Protein AF-A0A6J1MXS9-F1 (afdb_monomer_lite)

Organism: Bicyclus anynana (NCBI:txid110368)

Structure (mmCIF, N/CA/C/O backbone):
data_AF-A0A6J1MXS9-F1
#
_entry.id   AF-A0A6J1MXS9-F1
#
loop_
_atom_site.group_PDB
_atom_site.id
_atom_site.type_symbol
_atom_site.label_atom_id
_atom_site.label_alt_id
_atom_site.label_comp_id
_atom_site.label_asym_id
_atom_site.label_entity_id
_atom_site.label_seq_id
_atom_site.pdbx_PDB_ins_code
_atom_site.Cartn_x
_atom_site.Cartn_y
_atom_site.Cartn_z
_atom_site.occupancy
_atom_site.B_iso_or_equiv
_atom_site.auth_seq_id
_atom_site.auth_comp_id
_atom_site.auth_asym_id
_atom_site.auth_atom_id
_atom_site.pdbx_PDB_model_num
ATOM 1 N N . MET A 1 1 ? 25.705 -32.441 -19.846 1.00 34.66 1 MET A N 1
ATOM 2 C CA . MET A 1 1 ? 25.523 -32.185 -18.402 1.00 34.66 1 MET A CA 1
ATOM 3 C C . MET A 1 1 ? 24.651 -30.944 -18.283 1.00 34.66 1 MET A C 1
ATOM 5 O O . MET A 1 1 ? 25.155 -29.834 -18.374 1.00 34.66 1 MET A O 1
ATOM 9 N N . GLN A 1 2 ? 23.336 -31.149 -18.257 1.00 34.31 2 GLN A N 1
ATOM 10 C CA . GLN A 1 2 ? 22.324 -30.100 -18.151 1.00 34.31 2 GLN A CA 1
ATOM 11 C C . GLN A 1 2 ? 22.362 -29.576 -16.707 1.00 34.31 2 GLN A C 1
ATOM 13 O O . GLN A 1 2 ? 21.993 -30.314 -15.796 1.00 34.31 2 GLN A O 1
ATOM 18 N N . LEU A 1 3 ? 22.863 -28.362 -16.469 1.00 39.88 3 LEU A N 1
ATOM 19 C CA . LEU A 1 3 ? 22.683 -27.712 -15.171 1.00 39.88 3 LEU A CA 1
ATOM 20 C C . LEU A 1 3 ? 21.376 -26.929 -15.227 1.00 39.88 3 LEU A C 1
ATOM 22 O O . LEU A 1 3 ? 21.264 -25.901 -15.889 1.00 39.88 3 LEU A O 1
ATOM 26 N N . LEU A 1 4 ? 20.388 -27.516 -14.562 1.00 44.47 4 LEU A N 1
ATOM 27 C CA . LEU A 1 4 ? 19.099 -26.948 -14.214 1.00 44.47 4 LEU A CA 1
ATOM 28 C C . LEU A 1 4 ? 19.321 -25.604 -13.504 1.00 44.47 4 LEU A C 1
ATOM 30 O O . LEU A 1 4 ? 19.797 -25.570 -12.372 1.00 44.47 4 LEU A O 1
ATOM 34 N N . LEU A 1 5 ? 18.978 -24.505 -14.174 1.00 42.69 5 LEU A N 1
ATOM 35 C CA . LEU A 1 5 ? 18.754 -23.196 -13.554 1.00 42.69 5 LEU A CA 1
ATOM 36 C C . LEU A 1 5 ? 17.282 -22.807 -13.736 1.00 42.69 5 LEU A C 1
ATOM 38 O O . LEU A 1 5 ? 16.947 -21.699 -14.140 1.00 42.69 5 LEU A O 1
ATOM 42 N N . ASP A 1 6 ? 16.397 -23.753 -13.429 1.00 41.81 6 ASP A N 1
ATOM 43 C CA . ASP A 1 6 ? 14.990 -23.492 -13.153 1.00 41.81 6 ASP A CA 1
ATOM 44 C C . ASP A 1 6 ? 14.862 -23.014 -11.702 1.00 41.81 6 ASP A C 1
ATOM 46 O O . ASP A 1 6 ? 14.629 -23.799 -10.786 1.00 41.81 6 ASP A O 1
ATOM 50 N N . TYR A 1 7 ? 15.054 -21.712 -11.482 1.00 40.66 7 TYR A N 1
ATOM 51 C CA . TYR A 1 7 ? 14.552 -21.035 -10.283 1.00 40.66 7 TYR A CA 1
ATOM 52 C C . TYR A 1 7 ? 14.240 -19.564 -10.610 1.00 40.66 7 TYR A C 1
ATOM 54 O O . TYR A 1 7 ? 15.088 -18.687 -10.431 1.0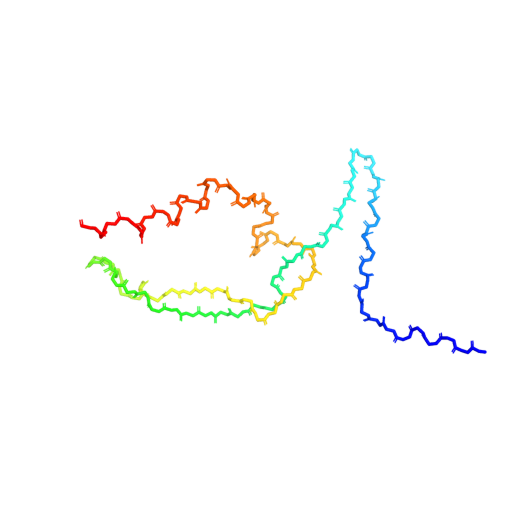0 40.66 7 TYR A O 1
ATOM 62 N N . PRO A 1 8 ? 13.034 -19.240 -11.113 1.00 45.72 8 PRO A N 1
ATOM 63 C CA . PRO A 1 8 ? 12.645 -17.867 -11.385 1.00 45.72 8 PRO A CA 1
ATOM 64 C C . PRO A 1 8 ? 12.101 -17.248 -10.094 1.00 45.72 8 PRO A C 1
ATOM 66 O O . PRO A 1 8 ? 10.919 -16.944 -9.984 1.00 45.72 8 PRO A O 1
ATOM 69 N N . HIS A 1 9 ? 12.954 -17.067 -9.085 1.00 43.97 9 HIS A N 1
ATOM 70 C CA . HIS A 1 9 ? 12.629 -16.181 -7.968 1.00 43.97 9 HIS A CA 1
ATOM 71 C C . HIS A 1 9 ? 13.325 -14.839 -8.202 1.00 43.97 9 HIS A C 1
ATOM 73 O O . HIS A 1 9 ? 14.374 -14.545 -7.642 1.00 43.97 9 HIS A O 1
ATOM 79 N N . SER A 1 10 ? 12.745 -14.079 -9.136 1.00 43.50 10 SER A N 1
ATOM 80 C CA . SER A 1 10 ? 12.740 -12.613 -9.220 1.00 43.50 10 SER A CA 1
ATOM 81 C C . SER A 1 10 ? 13.965 -11.877 -8.670 1.00 43.50 10 SER A C 1
ATOM 83 O O . SE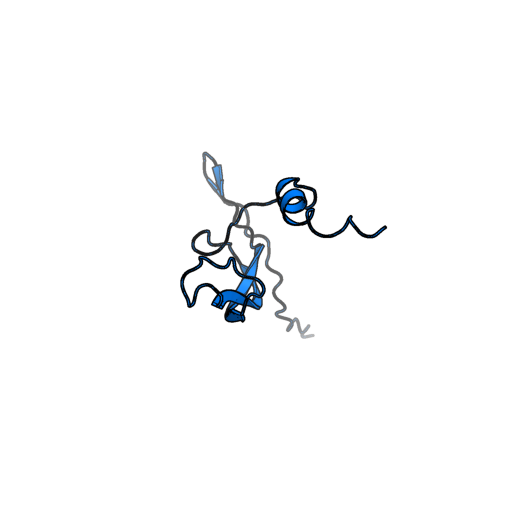R A 1 10 ? 13.833 -10.995 -7.820 1.00 43.50 10 SER A O 1
ATOM 85 N N . VAL A 1 11 ? 15.159 -12.161 -9.192 1.00 46.94 11 VAL A N 1
ATOM 86 C CA . VAL A 1 11 ? 16.291 -11.248 -9.012 1.00 46.94 11 VAL A CA 1
ATOM 87 C C . VAL A 1 11 ? 16.028 -10.043 -9.917 1.00 46.94 11 VAL A C 1
ATOM 89 O O . VAL A 1 11 ? 16.390 -10.030 -11.092 1.00 46.94 11 VAL A O 1
ATOM 92 N N . MET A 1 12 ? 15.313 -9.043 -9.396 1.00 47.28 12 MET A N 1
ATOM 93 C CA . MET A 1 12 ? 15.172 -7.749 -10.056 1.00 47.28 12 MET A CA 1
ATOM 94 C C . MET A 1 12 ? 16.551 -7.086 -10.062 1.00 47.28 12 MET A C 1
ATOM 96 O O . MET A 1 12 ? 16.960 -6.458 -9.087 1.00 47.28 12 MET A O 1
ATOM 100 N N . LEU A 1 13 ? 17.284 -7.256 -11.165 1.00 50.28 13 LEU A N 1
ATOM 101 C CA . LEU A 1 13 ? 18.440 -6.426 -11.490 1.00 50.28 13 LEU A CA 1
ATOM 102 C C . LEU A 1 13 ? 18.015 -4.957 -11.322 1.00 50.28 13 LEU A C 1
ATOM 104 O O . LEU A 1 13 ? 16.986 -4.575 -11.891 1.00 50.28 13 LEU A O 1
ATOM 108 N N . PRO A 1 14 ? 18.745 -4.123 -10.556 1.00 55.88 14 PRO A N 1
ATOM 109 C CA . PRO A 1 14 ? 18.430 -2.705 -10.487 1.00 55.88 14 PRO A CA 1
ATOM 110 C C . PRO A 1 14 ? 18.439 -2.166 -11.916 1.00 55.88 14 PRO A C 1
ATOM 112 O O . PRO A 1 14 ? 19.425 -2.331 -12.639 1.00 55.88 14 PRO A O 1
ATOM 115 N N . ARG A 1 15 ? 17.313 -1.588 -12.353 1.00 58.28 15 ARG A N 1
ATOM 116 C CA . ARG A 1 15 ? 17.176 -1.060 -13.711 1.00 58.28 15 ARG A CA 1
ATOM 117 C C . ARG A 1 15 ? 18.302 -0.052 -13.921 1.00 58.28 15 ARG A C 1
ATOM 119 O O . ARG A 1 15 ? 18.374 0.946 -13.202 1.00 58.28 15 ARG A O 1
ATOM 126 N N . ILE A 1 16 ? 19.222 -0.374 -14.835 1.00 59.94 16 ILE A N 1
ATOM 127 C CA . ILE A 1 16 ? 20.435 0.406 -15.098 1.00 59.94 16 ILE A CA 1
ATOM 128 C C . ILE A 1 16 ? 20.010 1.857 -15.294 1.00 59.94 16 ILE A C 1
ATOM 130 O O . ILE A 1 16 ? 19.133 2.152 -16.104 1.00 59.94 16 ILE A O 1
ATOM 134 N N . SER A 1 17 ? 20.583 2.762 -14.506 1.00 61.25 17 SER A N 1
ATOM 135 C CA . SER A 1 17 ? 20.236 4.172 -14.594 1.00 61.25 17 SER A CA 1
ATOM 136 C C . SER A 1 17 ? 20.612 4.703 -15.971 1.00 61.25 17 SER A C 1
ATOM 138 O O . SER A 1 17 ? 21.796 4.724 -16.318 1.00 61.25 17 SER A O 1
ATOM 140 N N . HIS A 1 18 ? 19.615 5.126 -16.741 1.00 62.31 18 HIS A N 1
ATOM 141 C CA . HIS A 1 18 ? 19.849 5.743 -18.035 1.00 62.31 18 HIS A CA 1
ATOM 142 C C . HIS A 1 18 ? 20.331 7.172 -17.793 1.00 62.31 18 HIS A C 1
ATOM 144 O O . HIS A 1 18 ? 19.623 8.003 -17.221 1.00 62.31 18 HIS A O 1
ATOM 150 N N . TRP A 1 19 ? 21.563 7.442 -18.206 1.00 64.56 19 TRP A N 1
ATOM 151 C CA . TRP A 1 19 ? 22.103 8.791 -18.239 1.00 64.56 19 TRP A CA 1
ATOM 152 C C . TRP A 1 19 ? 21.559 9.500 -19.478 1.00 64.56 19 TRP A C 1
ATOM 154 O O . TRP A 1 19 ? 21.859 9.098 -20.599 1.00 64.56 19 TRP A O 1
ATOM 164 N N . GLN A 1 20 ? 20.740 10.529 -19.270 1.00 75.12 20 GLN A N 1
ATOM 165 C CA . GLN A 1 20 ? 20.247 11.414 -20.322 1.00 75.12 20 GLN A CA 1
ATOM 166 C C . GLN A 1 20 ? 20.554 12.842 -19.894 1.00 75.12 20 GLN A C 1
ATOM 168 O O . GLN A 1 20 ? 20.075 13.293 -18.864 1.00 75.12 20 GLN A O 1
ATOM 173 N N . PHE A 1 21 ? 21.391 13.565 -20.632 1.00 77.88 21 PHE A N 1
ATOM 174 C CA . PHE A 1 21 ? 21.683 14.954 -20.277 1.00 77.88 21 PHE A CA 1
ATOM 175 C C . PHE A 1 21 ? 20.363 15.754 -20.209 1.00 77.88 21 PHE A C 1
ATOM 177 O O . PHE A 1 21 ? 19.611 15.692 -21.185 1.00 77.88 21 PHE A O 1
ATOM 184 N N . PRO A 1 22 ? 20.033 16.478 -19.114 1.00 78.50 22 PRO A N 1
ATOM 185 C CA . PRO A 1 22 ? 20.857 16.879 -17.962 1.00 78.50 22 PRO A CA 1
ATOM 186 C C . PRO A 1 22 ? 20.621 16.106 -16.636 1.00 78.50 22 PRO A C 1
ATOM 188 O O . PRO A 1 22 ? 21.074 16.568 -15.590 1.00 78.50 22 PRO A O 1
ATOM 191 N N . TYR A 1 23 ? 19.928 14.959 -16.626 1.00 75.19 23 TYR A N 1
ATOM 192 C CA . TYR A 1 23 ? 19.616 14.206 -15.398 1.00 75.19 23 TYR A CA 1
ATOM 193 C C . TYR A 1 23 ? 19.749 12.678 -15.519 1.00 75.19 23 TYR A C 1
ATOM 195 O O . TYR A 1 23 ? 19.547 12.043 -16.551 1.00 75.19 23 TYR A O 1
ATOM 203 N N . LYS A 1 24 ? 20.069 12.043 -14.393 1.00 76.06 24 LYS A N 1
ATOM 204 C CA . LYS A 1 24 ? 20.074 10.584 -14.269 1.00 76.06 24 LYS A CA 1
ATOM 205 C C . LYS A 1 24 ? 18.648 10.108 -14.009 1.00 76.06 24 LYS A C 1
ATOM 207 O O . LYS A 1 24 ? 18.100 10.401 -12.951 1.00 76.06 24 LYS A O 1
ATOM 212 N N . VAL A 1 25 ? 18.064 9.342 -14.928 1.00 72.81 25 VAL A N 1
ATOM 213 C CA . VAL A 1 25 ? 16.774 8.687 -14.670 1.00 72.81 25 VAL A CA 1
ATOM 214 C C . VAL A 1 25 ? 17.047 7.364 -13.973 1.00 72.81 25 VAL A C 1
ATOM 216 O O . VAL A 1 25 ? 17.558 6.417 -14.580 1.00 72.81 25 VAL A O 1
ATOM 219 N N . SER A 1 26 ? 16.717 7.290 -12.687 1.00 69.88 26 SER A N 1
ATOM 220 C CA . SER A 1 26 ? 16.712 6.041 -11.939 1.00 69.88 26 SER A CA 1
ATOM 221 C C . SER A 1 26 ? 15.283 5.613 -11.620 1.00 69.88 26 SER A C 1
ATOM 223 O O . SER A 1 26 ? 14.432 6.410 -11.242 1.00 69.88 26 SER A O 1
ATOM 225 N N . THR A 1 27 ? 15.011 4.328 -11.831 1.00 76.44 27 THR A N 1
ATOM 226 C CA . THR A 1 27 ? 13.703 3.715 -11.565 1.00 76.44 27 THR A CA 1
ATOM 227 C C . THR A 1 27 ? 13.943 2.600 -10.567 1.00 76.44 27 THR A C 1
ATOM 229 O O . THR A 1 27 ? 14.429 1.530 -10.930 1.00 76.44 27 THR A O 1
ATOM 232 N N . HIS A 1 28 ? 13.699 2.896 -9.293 1.00 81.56 28 HIS A N 1
ATOM 233 C CA . HIS A 1 28 ? 13.925 1.959 -8.201 1.00 81.56 28 HIS A CA 1
ATOM 234 C C . HIS A 1 28 ? 12.582 1.391 -7.742 1.00 81.56 28 HIS A C 1
ATOM 236 O O . HIS A 1 28 ? 11.699 2.170 -7.376 1.00 81.56 28 HIS A O 1
ATOM 242 N N . PRO A 1 29 ? 12.395 0.060 -7.782 1.00 86.62 29 PRO A N 1
ATOM 243 C CA . PRO A 1 29 ? 11.218 -0.547 -7.185 1.00 86.62 29 PRO A CA 1
ATOM 244 C C . PRO A 1 29 ? 11.280 -0.361 -5.667 1.00 86.62 29 PRO A C 1
ATOM 246 O O . PRO A 1 29 ? 12.335 -0.523 -5.053 1.00 86.62 29 PRO A O 1
ATOM 249 N N . VAL A 1 30 ? 10.141 -0.058 -5.064 1.00 87.81 30 VAL A N 1
ATOM 250 C CA . VAL A 1 30 ? 9.972 0.030 -3.612 1.00 87.81 30 VAL A CA 1
ATOM 251 C C . VAL A 1 30 ? 8.859 -0.916 -3.170 1.00 87.81 30 VAL A C 1
ATOM 253 O O . VAL A 1 30 ? 8.071 -1.393 -3.990 1.00 87.81 30 VAL A O 1
ATOM 256 N N . CYS A 1 31 ? 8.823 -1.239 -1.878 1.00 89.25 31 CYS A N 1
ATOM 257 C CA . CYS A 1 31 ? 7.765 -2.068 -1.312 1.00 89.25 31 CYS A CA 1
ATOM 258 C C . CYS A 1 31 ? 6.467 -1.257 -1.242 1.00 89.25 31 CYS A C 1
ATOM 260 O O . CYS A 1 31 ? 6.429 -0.219 -0.586 1.00 89.25 31 CYS A O 1
ATOM 262 N N . VAL A 1 32 ? 5.418 -1.726 -1.914 1.00 91.31 32 VAL A N 1
ATOM 263 C CA . VAL A 1 32 ? 4.082 -1.114 -1.885 1.00 91.31 32 VAL A CA 1
ATOM 264 C C . VAL A 1 32 ? 3.000 -2.188 -1.793 1.00 91.31 32 VAL A C 1
ATOM 266 O O . VAL A 1 32 ? 3.261 -3.382 -1.986 1.00 91.31 32 VAL A O 1
ATOM 269 N N . HIS A 1 33 ? 1.762 -1.769 -1.521 1.00 92.62 33 HIS A N 1
ATOM 270 C CA . HIS A 1 33 ? 0.603 -2.661 -1.545 1.00 92.62 33 HIS A CA 1
ATOM 271 C C . HIS A 1 33 ? 0.414 -3.224 -2.959 1.00 92.62 33 HIS A C 1
ATOM 273 O O . HIS A 1 33 ? 0.182 -2.483 -3.913 1.00 92.62 33 HIS A O 1
ATOM 279 N N . GLY A 1 34 ? 0.536 -4.544 -3.089 1.00 89.69 34 GLY A N 1
ATOM 280 C CA . GLY A 1 34 ? 0.314 -5.256 -4.343 1.00 89.69 34 GLY A CA 1
ATOM 281 C C . GLY A 1 34 ? -1.171 -5.474 -4.626 1.00 89.69 34 GLY A C 1
ATOM 282 O O . GLY A 1 34 ? -1.599 -5.350 -5.767 1.00 89.69 34 GLY A O 1
ATOM 283 N N . GLU A 1 35 ? -1.952 -5.776 -3.591 1.00 91.44 35 GLU A N 1
ATOM 284 C CA . GLU A 1 35 ? -3.414 -5.857 -3.647 1.00 91.44 35 GLU A CA 1
ATOM 285 C C . GLU A 1 35 ? -3.992 -5.117 -2.438 1.00 91.44 35 GLU A C 1
ATOM 287 O O . GLU A 1 35 ? -3.465 -5.224 -1.328 1.00 91.44 35 GLU A O 1
ATOM 292 N N . ARG A 1 36 ? -5.057 -4.347 -2.668 1.00 89.88 36 ARG A N 1
ATOM 293 C CA . ARG A 1 36 ? -5.685 -3.466 -1.680 1.00 89.88 36 ARG A CA 1
ATOM 294 C C . ARG A 1 36 ? -7.085 -3.973 -1.349 1.00 89.88 36 ARG A C 1
ATOM 296 O O . ARG A 1 36 ? -7.835 -4.329 -2.255 1.00 89.88 36 ARG A O 1
ATOM 303 N N . LYS A 1 37 ? -7.441 -3.981 -0.066 1.00 94.50 37 LYS A N 1
ATOM 304 C CA . LYS A 1 37 ? -8.779 -4.325 0.430 1.00 94.50 37 LYS A CA 1
ATOM 305 C C . LYS A 1 37 ? -9.333 -3.167 1.242 1.00 94.50 37 LYS A C 1
ATOM 307 O O . LYS A 1 37 ? -8.643 -2.632 2.101 1.00 94.50 37 LYS A O 1
ATOM 312 N N . HIS A 1 38 ? -10.574 -2.783 0.968 1.00 94.06 38 HIS A N 1
ATOM 313 C CA . HIS A 1 38 ? -11.267 -1.789 1.777 1.00 94.06 38 HIS A CA 1
ATOM 314 C C . HIS A 1 38 ? -11.812 -2.449 3.040 1.00 94.06 38 HIS A C 1
ATOM 316 O O . HIS A 1 38 ? -12.508 -3.462 2.963 1.00 94.06 38 HIS A O 1
ATOM 322 N N . ALA A 1 39 ? -11.504 -1.854 4.182 1.00 93.62 39 ALA A N 1
ATOM 323 C CA . ALA A 1 39 ? -12.005 -2.243 5.486 1.00 93.62 39 ALA A CA 1
ATOM 324 C C . ALA A 1 39 ? -12.710 -1.049 6.138 1.00 93.62 39 ALA A C 1
ATOM 326 O O . ALA A 1 39 ? -12.502 0.109 5.768 1.00 93.62 39 ALA A O 1
ATOM 327 N N . SER A 1 40 ? -13.590 -1.336 7.091 1.00 94.94 40 SER A N 1
ATOM 328 C CA . SER A 1 40 ? -14.317 -0.310 7.832 1.00 94.94 40 SER A CA 1
ATOM 329 C C . SER A 1 40 ? -14.378 -0.667 9.303 1.00 94.94 40 SER A C 1
ATOM 331 O O . SER A 1 40 ? -14.693 -1.808 9.645 1.00 94.94 40 SER A O 1
ATOM 333 N N . VAL A 1 41 ? -14.130 0.310 10.166 1.00 93.88 41 VAL A N 1
ATOM 334 C CA . VAL A 1 41 ? -14.183 0.152 11.619 1.00 93.88 41 VAL A CA 1
ATOM 335 C C . VAL A 1 41 ? -15.114 1.191 12.223 1.00 93.88 41 VAL A C 1
ATOM 337 O O . VAL A 1 41 ? -15.201 2.318 11.742 1.00 93.88 41 VAL A O 1
ATOM 340 N N . LYS A 1 42 ? -15.820 0.805 13.289 1.00 92.38 42 LYS A N 1
ATOM 341 C CA . LYS A 1 42 ? -16.629 1.735 14.071 1.00 92.38 42 LYS A CA 1
ATOM 342 C C . LYS A 1 42 ? -15.773 2.351 15.177 1.00 92.38 42 LYS A C 1
ATOM 344 O O . LYS A 1 42 ? -15.379 1.647 16.109 1.00 92.38 42 LYS A O 1
ATOM 349 N N . LEU A 1 43 ? -15.490 3.642 15.059 1.00 90.56 43 LEU A N 1
ATOM 350 C CA . LEU A 1 43 ? -14.796 4.432 16.067 1.00 90.56 43 LEU A CA 1
ATOM 351 C C . LEU A 1 43 ? -15.641 4.512 17.345 1.00 90.56 43 LEU A C 1
ATOM 353 O O . LEU A 1 43 ? -16.875 4.500 17.308 1.00 90.56 43 LEU A O 1
ATOM 357 N N . ARG A 1 44 ? -14.966 4.553 18.495 1.00 89.56 44 ARG A N 1
ATOM 358 C CA . ARG A 1 44 ? -15.600 4.729 19.808 1.00 89.56 44 ARG A CA 1
ATOM 359 C C . ARG A 1 44 ? -15.316 6.138 20.317 1.00 89.56 44 ARG A C 1
ATOM 361 O O . ARG A 1 44 ? -14.284 6.698 19.975 1.00 89.56 44 ARG A O 1
ATOM 368 N N . HIS A 1 45 ? -16.210 6.665 21.153 1.00 88.06 45 HIS A N 1
ATOM 369 C CA . HIS A 1 45 ? -16.067 7.983 21.788 1.00 88.06 45 HIS A CA 1
ATOM 370 C C . HIS A 1 45 ? -16.003 9.161 20.798 1.00 88.06 45 HIS A C 1
ATOM 372 O O . HIS A 1 45 ? -15.183 10.061 20.941 1.00 88.06 45 HIS A O 1
ATOM 378 N N . CYS A 1 46 ? -16.882 9.168 19.793 1.00 87.50 46 CYS A N 1
ATOM 379 C CA . CYS A 1 46 ? -17.082 10.354 18.959 1.00 87.50 46 CYS A CA 1
ATOM 380 C C . CYS A 1 46 ? -17.654 11.518 19.792 1.00 87.50 46 CYS A C 1
ATOM 382 O O . CYS A 1 46 ? -18.409 11.289 20.740 1.00 87.50 46 CYS A O 1
ATOM 384 N N . ASP A 1 47 ? -17.308 12.752 19.421 1.00 90.56 47 ASP A N 1
ATOM 385 C CA . ASP A 1 47 ? -17.818 13.966 20.066 1.00 90.56 47 AS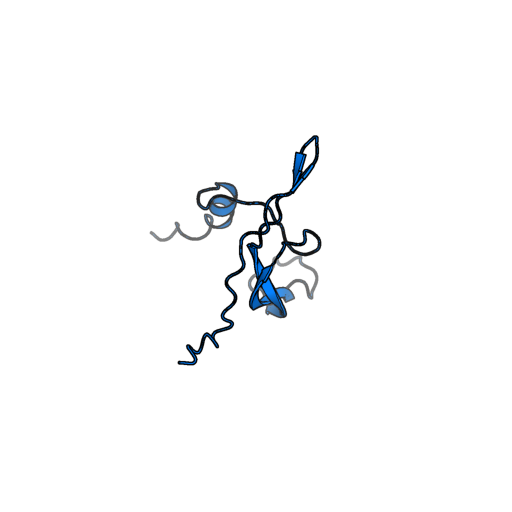P A CA 1
ATOM 386 C C . ASP A 1 47 ? -19.362 14.046 19.987 1.00 90.56 47 ASP A C 1
ATOM 388 O O . ASP A 1 47 ? -19.940 13.687 18.953 1.00 90.56 47 ASP A O 1
ATOM 392 N N . PRO A 1 48 ? -20.057 14.502 21.050 1.00 82.44 48 PRO A N 1
ATOM 393 C CA . PRO A 1 48 ? -21.521 14.512 21.120 1.00 82.44 48 PRO A CA 1
ATOM 394 C C . PRO A 1 48 ? -22.234 15.440 20.115 1.00 82.44 48 PRO A C 1
ATOM 396 O O . PRO A 1 48 ? -23.466 15.438 20.090 1.00 82.44 48 PRO A O 1
ATOM 399 N N . GLY A 1 49 ? -21.518 16.219 19.295 1.00 86.12 49 GLY A N 1
ATOM 400 C CA . GLY A 1 49 ? -22.085 17.080 18.245 1.00 86.12 49 GLY A CA 1
ATOM 401 C C . GLY A 1 49 ? -21.893 16.595 16.802 1.00 86.12 49 GLY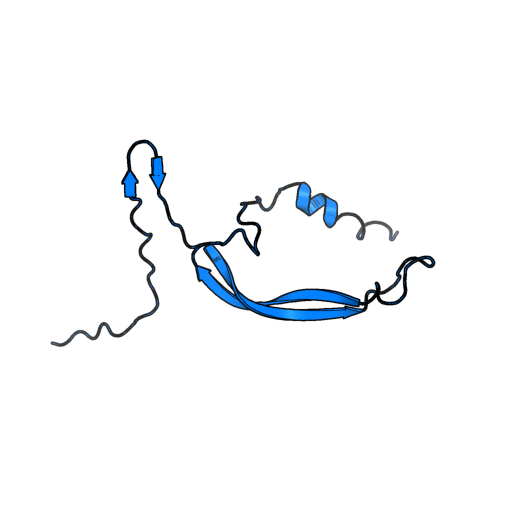 A C 1
ATOM 402 O O . GLY A 1 49 ? -22.210 17.336 15.872 1.00 86.12 49 GLY A O 1
ATOM 403 N N . VAL A 1 50 ? -21.344 15.399 16.591 1.00 87.75 50 VAL A N 1
ATOM 404 C CA . VAL A 1 50 ? -20.967 14.900 15.258 1.00 87.75 50 VAL A CA 1
ATOM 405 C C . VAL A 1 50 ? -22.153 14.319 14.476 1.00 87.75 50 VAL A C 1
ATOM 407 O O . VAL A 1 50 ? -23.060 13.709 15.044 1.00 87.75 50 VAL A O 1
ATOM 410 N N . GLU A 1 51 ? -22.135 14.489 13.148 1.00 87.69 51 GLU A N 1
ATOM 411 C CA . GLU A 1 51 ? -23.154 13.919 12.264 1.00 87.69 51 GLU A CA 1
ATOM 412 C C . GLU A 1 51 ? -23.187 12.379 12.336 1.00 87.69 51 GLU A C 1
ATOM 414 O O . GLU A 1 51 ? -22.129 11.732 12.307 1.00 87.69 51 GLU A O 1
ATOM 419 N N . PRO A 1 52 ? -24.389 11.770 12.383 1.00 81.25 52 PRO A N 1
ATOM 420 C CA . PRO A 1 52 ? -24.539 10.320 12.441 1.00 81.25 52 PRO A CA 1
ATOM 421 C C . PRO A 1 52 ? -23.986 9.664 11.169 1.00 81.25 52 PRO A C 1
ATOM 423 O O . PRO A 1 52 ? -24.318 10.065 10.055 1.00 81.25 52 PRO A O 1
ATOM 426 N N . GLY A 1 53 ? -23.157 8.635 11.332 1.00 83.94 53 GLY A N 1
ATOM 427 C CA . GLY A 1 53 ? -22.429 7.957 10.257 1.00 83.94 53 GLY A CA 1
ATOM 428 C C . GLY A 1 53 ? -20.928 8.255 10.258 1.00 83.94 53 GLY A C 1
ATOM 429 O O . GLY A 1 53 ? -20.156 7.451 9.736 1.00 83.94 53 GLY A O 1
ATOM 430 N N . THR A 1 54 ? -20.495 9.344 10.901 1.00 86.75 54 THR A N 1
ATOM 431 C CA . THR A 1 54 ? -19.067 9.699 11.038 1.00 86.75 54 THR A CA 1
ATOM 432 C C . THR A 1 54 ? -18.299 8.694 11.897 1.00 86.75 54 THR A C 1
ATOM 434 O O . THR A 1 54 ? -17.078 8.586 11.810 1.00 86.75 54 THR A O 1
ATOM 437 N N . GLU A 1 55 ? -18.999 7.910 12.715 1.00 89.88 55 GLU A N 1
ATOM 438 C CA . GLU A 1 55 ? -18.378 6.859 13.507 1.00 89.88 55 GLU A CA 1
ATOM 439 C C . GLU A 1 55 ? -17.859 5.686 12.663 1.00 89.88 55 GLU A C 1
ATOM 441 O O . GLU A 1 55 ? -17.098 4.871 13.177 1.00 89.88 55 GLU A O 1
ATOM 446 N N . VAL A 1 56 ? -18.246 5.569 11.387 1.00 92.25 56 VAL A N 1
ATOM 447 C CA . VAL A 1 56 ? -17.741 4.525 10.484 1.00 92.25 56 VAL A CA 1
ATOM 448 C C . VAL A 1 56 ? -16.546 5.059 9.700 1.00 92.25 56 VAL A C 1
ATOM 450 O O . VAL A 1 56 ? -16.685 5.828 8.753 1.00 92.25 56 VAL A O 1
ATOM 453 N N . TYR A 1 57 ? -15.351 4.610 10.072 1.00 92.62 57 TYR A N 1
ATOM 454 C CA . TYR A 1 57 ? -14.115 4.962 9.386 1.00 92.62 57 TYR A CA 1
ATOM 455 C C . TYR A 1 57 ? -13.749 3.909 8.341 1.00 92.62 57 TYR A C 1
ATOM 457 O O . TYR A 1 57 ? -13.636 2.724 8.659 1.00 92.62 57 TYR A O 1
ATOM 465 N N . HIS A 1 58 ? -13.535 4.345 7.100 1.00 94.25 58 HIS A N 1
ATOM 466 C CA . HIS A 1 58 ? -13.115 3.495 5.988 1.00 94.25 58 HIS A CA 1
ATOM 467 C C . HIS A 1 58 ? -11.617 3.647 5.733 1.00 94.25 58 HIS A C 1
ATOM 469 O O . HIS A 1 58 ? -11.122 4.757 5.558 1.00 94.25 58 HIS A O 1
ATOM 475 N N . TYR A 1 59 ? -10.906 2.527 5.658 1.00 92.44 59 TYR A N 1
ATOM 476 C CA . TYR A 1 59 ? -9.467 2.498 5.424 1.00 92.44 59 TYR A CA 1
ATOM 477 C C . TYR A 1 59 ? -9.085 1.379 4.452 1.00 92.44 59 TYR A C 1
ATOM 479 O O . TYR A 1 59 ? -9.906 0.536 4.081 1.00 92.44 59 TYR A O 1
ATOM 487 N N . VAL A 1 60 ? -7.838 1.409 3.981 1.00 92.88 60 VAL A N 1
ATOM 488 C CA . VAL A 1 60 ? -7.328 0.463 2.985 1.00 92.88 60 VAL A CA 1
ATOM 489 C C . VAL A 1 60 ? -6.235 -0.396 3.602 1.00 92.88 60 VAL A C 1
ATOM 491 O O . VAL A 1 60 ? -5.221 0.114 4.072 1.00 92.88 60 VAL A O 1
ATOM 494 N N . GLU A 1 61 ? -6.423 -1.708 3.543 1.00 93.06 61 GLU A N 1
ATOM 495 C CA . GLU A 1 61 ? -5.466 -2.713 3.993 1.00 93.06 61 GLU A CA 1
ATOM 496 C C . GLU A 1 61 ? -4.734 -3.350 2.810 1.00 93.06 61 GLU A C 1
ATOM 498 O O . GLU A 1 61 ? -5.274 -3.495 1.707 1.00 93.06 61 GLU A O 1
ATOM 503 N N . ALA A 1 62 ? -3.494 -3.772 3.046 1.00 92.62 62 ALA A N 1
ATOM 504 C CA . ALA A 1 62 ? -2.746 -4.575 2.092 1.00 92.62 62 ALA A CA 1
ATOM 505 C C . ALA A 1 62 ? -3.169 -6.042 2.206 1.00 92.62 62 ALA A C 1
ATOM 507 O O . ALA A 1 62 ? -2.920 -6.689 3.219 1.00 92.62 62 ALA A O 1
ATOM 508 N N . ALA A 1 63 ? -3.747 -6.605 1.147 1.00 94.00 63 ALA A N 1
ATOM 509 C CA . ALA A 1 63 ? -3.923 -8.053 1.061 1.00 94.00 63 ALA A CA 1
ATOM 510 C C . ALA A 1 63 ? -2.597 -8.768 0.763 1.00 94.00 63 ALA A C 1
ATOM 512 O O . ALA A 1 63 ? -2.410 -9.921 1.142 1.00 94.00 63 ALA A O 1
ATOM 513 N N . ASN A 1 64 ? -1.687 -8.083 0.065 1.00 93.38 64 ASN A N 1
ATOM 514 C CA . ASN A 1 64 ? -0.343 -8.551 -0.247 1.00 93.38 64 ASN A CA 1
ATOM 515 C C . ASN A 1 64 ? 0.577 -7.358 -0.558 1.00 93.38 64 ASN A C 1
ATOM 517 O O . ASN A 1 64 ? 0.103 -6.296 -0.968 1.00 93.38 64 ASN A O 1
ATOM 521 N N . CYS A 1 65 ? 1.889 -7.554 -0.452 1.00 93.06 65 CYS A N 1
ATOM 522 C CA . CYS A 1 65 ? 2.920 -6.564 -0.760 1.00 93.06 65 CYS A CA 1
ATOM 523 C C . CYS A 1 65 ? 3.754 -7.006 -1.966 1.00 93.06 65 CYS A C 1
ATOM 525 O O . CYS A 1 65 ? 4.032 -8.193 -2.148 1.00 93.06 65 CYS A O 1
ATOM 527 N N . LYS A 1 66 ? 4.162 -6.054 -2.807 1.00 91.75 66 LYS A N 1
ATOM 528 C CA . LYS A 1 66 ? 5.009 -6.312 -3.981 1.00 91.75 66 LYS A CA 1
ATOM 529 C C . LYS A 1 66 ? 6.016 -5.183 -4.180 1.00 91.75 66 LYS A C 1
ATOM 531 O O . LYS A 1 66 ? 5.746 -4.029 -3.859 1.00 91.75 66 LYS A O 1
ATOM 536 N N . CYS A 1 67 ? 7.168 -5.524 -4.752 1.00 90.94 67 CYS A N 1
ATOM 537 C CA . CYS A 1 67 ? 8.177 -4.547 -5.149 1.00 90.94 67 CYS A CA 1
ATOM 538 C C . CYS A 1 67 ? 7.866 -4.022 -6.553 1.00 90.94 67 CYS A C 1
ATOM 540 O O . CYS A 1 67 ? 7.995 -4.760 -7.530 1.00 90.94 67 CYS A O 1
ATOM 542 N N . GLN A 1 68 ? 7.474 -2.756 -6.661 1.00 88.81 68 GLN A N 1
ATOM 543 C CA . GLN A 1 68 ? 7.179 -2.093 -7.936 1.00 88.81 68 GLN A CA 1
ATOM 544 C C . GLN A 1 68 ? 7.468 -0.589 -7.844 1.00 88.81 68 GLN A C 1
ATOM 546 O O . GLN A 1 68 ? 7.840 -0.085 -6.786 1.00 88.81 68 GLN A O 1
ATOM 551 N N . VAL A 1 69 ? 7.354 0.135 -8.960 1.00 87.88 69 VAL A N 1
ATOM 552 C CA . VAL A 1 69 ? 7.485 1.601 -8.955 1.00 87.88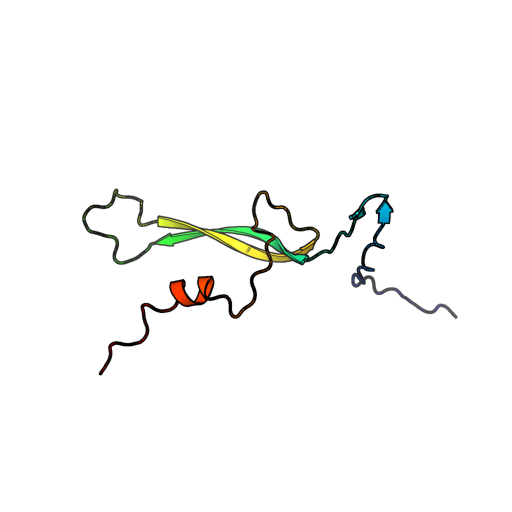 69 VAL A CA 1
ATOM 553 C C . VAL A 1 69 ? 6.324 2.194 -8.155 1.00 87.88 69 VAL A C 1
ATOM 555 O O . VAL A 1 69 ? 5.177 1.795 -8.347 1.00 87.88 69 VAL A O 1
ATOM 558 N N . CYS A 1 70 ? 6.622 3.121 -7.246 1.00 88.06 70 CYS A N 1
ATOM 559 C CA . CYS A 1 70 ? 5.595 3.804 -6.465 1.00 88.06 70 CYS A CA 1
ATOM 560 C C . CYS A 1 70 ? 4.813 4.781 -7.352 1.00 88.06 70 CYS A C 1
ATOM 562 O O . CYS A 1 70 ? 5.427 5.573 -8.069 1.00 88.06 70 CYS A O 1
ATOM 564 N N . SER A 1 71 ? 3.479 4.717 -7.299 1.00 85.81 71 SER A N 1
ATOM 565 C CA . SER A 1 71 ? 2.605 5.731 -7.896 1.00 85.81 71 SER A CA 1
ATOM 566 C C . SER A 1 71 ? 2.153 6.708 -6.815 1.00 85.81 71 SER A C 1
ATOM 568 O O . SER A 1 71 ? 1.637 6.285 -5.779 1.00 85.81 71 SER A O 1
ATOM 570 N N . SER A 1 72 ? 2.321 8.004 -7.082 1.00 86.50 72 SER A N 1
ATOM 571 C CA . SER A 1 72 ? 1.869 9.090 -6.209 1.00 86.50 72 SER A CA 1
ATOM 572 C C . SER A 1 72 ? 0.361 9.338 -6.271 1.00 86.50 72 SER A C 1
ATOM 574 O O . SER A 1 72 ? -0.128 10.234 -5.595 1.00 86.50 72 SER A O 1
ATOM 576 N N . GLU A 1 73 ? -0.372 8.590 -7.099 1.00 85.25 73 GLU A N 1
ATOM 577 C CA . GLU A 1 73 ? -1.834 8.685 -7.195 1.00 85.25 73 GLU A CA 1
ATOM 578 C C . GLU A 1 73 ? -2.506 8.227 -5.895 1.00 85.25 73 GLU A C 1
ATOM 580 O O . GLU A 1 73 ? -3.413 8.889 -5.403 1.00 85.25 73 GLU A O 1
ATOM 585 N N . ASP A 1 74 ? -1.998 7.138 -5.307 1.00 80.81 74 ASP A N 1
ATOM 586 C CA . ASP A 1 74 ? -2.632 6.460 -4.168 1.00 80.81 74 ASP A CA 1
ATOM 587 C C . ASP A 1 74 ? -1.682 6.255 -2.979 1.00 80.81 74 ASP A C 1
ATOM 589 O O . ASP A 1 74 ? -2.005 5.552 -2.017 1.00 80.81 74 ASP A O 1
ATOM 593 N N . THR A 1 75 ? -0.435 6.719 -3.067 1.00 85.62 75 THR A N 1
ATOM 594 C CA . THR A 1 75 ? 0.591 6.444 -2.055 1.00 85.62 75 THR A CA 1
ATOM 595 C C . THR A 1 75 ? 1.592 7.588 -1.989 1.00 85.62 75 THR A C 1
ATOM 597 O O . THR A 1 75 ? 2.162 7.984 -3.001 1.00 85.62 75 THR A O 1
ATOM 600 N N . SER A 1 76 ? 1.855 8.098 -0.789 1.00 86.81 76 SER A N 1
ATOM 601 C CA . SER A 1 76 ? 2.913 9.085 -0.576 1.00 86.81 76 SER A CA 1
ATOM 602 C C . SER A 1 76 ? 4.277 8.414 -0.742 1.00 86.81 76 SER A C 1
ATOM 604 O O . SER A 1 76 ? 4.741 7.702 0.143 1.00 86.81 76 SER A O 1
ATOM 606 N N . CYS A 1 77 ? 4.916 8.623 -1.894 1.00 87.50 77 CYS A N 1
ATOM 607 C CA . CYS A 1 77 ? 6.210 8.024 -2.250 1.00 87.50 77 CYS A CA 1
ATOM 608 C C . CYS A 1 77 ? 7.417 8.742 -1.615 1.00 87.50 77 CYS A C 1
ATOM 610 O O . CYS A 1 77 ? 8.542 8.629 -2.107 1.00 87.50 77 CYS A O 1
ATOM 612 N N . GLU A 1 78 ? 7.184 9.517 -0.560 1.00 84.12 78 GLU A N 1
ATOM 613 C CA . GLU A 1 78 ? 8.215 10.265 0.146 1.00 84.12 78 GLU A CA 1
ATOM 614 C C . GLU A 1 78 ? 8.899 9.367 1.175 1.00 84.12 78 GLU A C 1
ATOM 616 O O . GLU A 1 78 ? 8.267 8.558 1.855 1.00 84.12 78 GLU A O 1
ATOM 621 N N . TRP A 1 79 ? 10.217 9.496 1.289 1.00 72.38 79 TRP A N 1
ATOM 622 C CA . TRP A 1 79 ? 10.963 8.794 2.320 1.00 72.38 79 TRP A CA 1
ATOM 623 C C . TRP A 1 79 ? 10.942 9.616 3.609 1.00 72.38 79 TRP A C 1
ATOM 625 O O . TRP A 1 79 ? 11.488 10.718 3.646 1.00 72.38 79 TRP A O 1
ATOM 635 N N . LEU A 1 80 ? 10.342 9.064 4.664 1.00 70.44 80 LEU A N 1
ATOM 636 C CA . LEU A 1 80 ? 10.399 9.627 6.010 1.00 70.44 80 LEU A CA 1
ATOM 637 C C . LEU A 1 80 ? 11.325 8.761 6.878 1.00 70.44 80 LEU A C 1
ATOM 639 O O . LEU A 1 80 ? 11.078 7.557 7.006 1.00 70.44 80 LEU A O 1
ATOM 643 N N . PRO A 1 81 ? 12.394 9.324 7.472 1.00 67.50 81 PRO A N 1
ATOM 644 C CA . PRO A 1 81 ? 13.223 8.579 8.407 1.00 67.50 81 PRO A CA 1
ATOM 645 C C . PRO A 1 81 ? 12.404 8.138 9.631 1.00 67.50 81 PRO A C 1
ATOM 647 O O . PRO A 1 81 ? 11.518 8.874 10.073 1.00 67.50 81 PRO A O 1
ATOM 650 N N . PRO A 1 82 ? 12.719 6.980 10.236 1.00 61.00 82 PRO A N 1
ATOM 651 C CA . PRO A 1 82 ? 12.004 6.463 11.406 1.00 61.00 82 PRO A CA 1
ATOM 652 C C . PRO A 1 82 ? 12.091 7.370 12.651 1.00 61.00 82 PRO A C 1
ATOM 654 O O . PRO A 1 82 ? 11.299 7.197 13.567 1.00 61.00 82 PRO A O 1
ATOM 657 N N . ASP A 1 83 ? 13.003 8.350 12.669 1.00 62.44 83 ASP A N 1
ATOM 658 C CA . ASP A 1 83 ? 13.167 9.356 13.737 1.00 62.44 83 ASP A CA 1
ATOM 659 C C . ASP A 1 83 ? 12.568 10.731 13.361 1.00 62.44 83 ASP A C 1
ATOM 661 O O . ASP A 1 83 ? 12.930 11.786 13.882 1.00 62.44 83 ASP A O 1
ATOM 665 N N . SER A 1 84 ? 11.661 10.759 12.383 1.00 59.00 84 SER A N 1
ATOM 666 C CA . SER A 1 84 ? 10.954 11.991 12.036 1.00 59.00 84 SER A CA 1
ATOM 667 C C . SER A 1 84 ? 9.994 12.347 13.166 1.00 59.00 84 SER A C 1
ATOM 669 O O . SER A 1 84 ? 9.002 11.652 13.394 1.00 59.00 84 SER A O 1
ATOM 671 N N . SER A 1 85 ? 10.226 13.485 13.818 1.00 61.16 85 SER A N 1
ATOM 672 C CA . SER A 1 85 ? 9.370 14.054 14.874 1.00 61.16 85 SER A CA 1
ATOM 673 C C . SER A 1 85 ? 7.899 14.230 14.447 1.00 61.16 85 SER A C 1
ATOM 675 O O . SER A 1 85 ? 7.025 14.400 15.289 1.00 61.16 85 SER A O 1
ATOM 677 N N . LEU A 1 86 ? 7.623 14.145 13.141 1.00 57.00 86 LEU A N 1
ATOM 678 C CA . LEU A 1 86 ? 6.292 14.161 12.533 1.00 57.00 86 LEU A CA 1
ATOM 679 C C . LEU A 1 86 ? 5.448 12.915 12.851 1.00 57.00 86 LEU A C 1
ATOM 681 O O . LEU A 1 86 ? 4.239 13.039 12.989 1.00 57.00 86 LEU A O 1
ATOM 685 N N . ILE A 1 87 ? 6.055 11.732 13.002 1.00 56.94 87 ILE A N 1
ATOM 686 C CA . ILE A 1 87 ? 5.333 10.513 13.418 1.00 56.94 87 ILE A CA 1
ATOM 687 C C . ILE A 1 87 ? 5.281 10.419 14.948 1.00 56.94 87 ILE A C 1
ATOM 689 O O . ILE A 1 87 ? 4.268 10.017 15.516 1.00 56.94 87 ILE A O 1
ATOM 693 N N . GLY A 1 88 ? 6.342 10.868 15.627 1.00 51.31 88 GLY A N 1
ATOM 694 C CA . GLY A 1 88 ? 6.410 10.898 17.090 1.00 51.31 88 GLY A CA 1
ATOM 695 C C . GLY A 1 88 ? 5.388 11.836 17.739 1.00 51.31 88 GLY A C 1
ATOM 696 O O . GLY A 1 88 ? 4.910 11.532 18.824 1.00 51.31 88 GLY A O 1
ATOM 697 N N . GLY A 1 89 ? 5.004 12.933 17.078 1.00 52.44 89 GLY A N 1
ATOM 698 C CA . GLY A 1 89 ? 3.963 13.840 17.576 1.00 52.44 89 GLY A CA 1
ATOM 699 C C . GLY A 1 89 ? 2.541 13.273 17.501 1.00 52.44 89 GLY A C 1
ATOM 700 O O . GLY A 1 89 ? 1.690 13.689 18.272 1.00 52.44 89 GLY A O 1
ATOM 701 N N . ILE A 1 90 ? 2.290 12.302 16.615 1.00 54.62 90 ILE A N 1
ATOM 702 C CA . ILE A 1 90 ? 0.965 11.682 16.434 1.00 54.62 90 ILE A CA 1
ATOM 703 C C . ILE A 1 90 ? 0.744 10.538 17.442 1.00 54.62 90 ILE A C 1
ATOM 705 O O . ILE A 1 90 ? -0.389 10.221 17.779 1.00 54.62 90 ILE A O 1
ATOM 709 N N . ILE A 1 91 ? 1.820 9.921 17.946 1.00 55.91 91 ILE A N 1
ATOM 710 C CA . ILE A 1 91 ? 1.750 8.760 18.854 1.00 55.91 91 ILE A CA 1
ATOM 711 C C . ILE A 1 91 ? 1.829 9.173 20.339 1.00 55.91 91 ILE A C 1
ATOM 713 O O . ILE A 1 91 ? 1.519 8.379 21.222 1.00 55.91 91 ILE A O 1
ATOM 717 N N . LYS A 1 92 ? 2.219 10.414 20.650 1.00 44.44 92 LYS A N 1
ATOM 718 C CA . LYS A 1 92 ? 2.594 10.828 22.011 1.00 44.44 92 LYS A CA 1
ATOM 719 C C . LYS A 1 92 ? 1.509 11.609 22.765 1.00 44.44 92 LYS A C 1
ATOM 721 O O . LYS A 1 92 ? 1.833 12.590 23.422 1.00 44.44 92 LYS A O 1
ATOM 726 N N . GLU A 1 93 ? 0.253 11.170 22.701 1.00 50.88 93 GLU A N 1
ATOM 727 C CA . GLU A 1 93 ? -0.802 11.687 23.597 1.00 50.88 93 GLU A CA 1
ATOM 728 C C . GLU A 1 93 ? -1.539 10.614 24.422 1.00 50.88 93 GLU A C 1
ATOM 730 O O . GLU A 1 93 ? -2.479 10.958 25.125 1.00 50.88 93 GLU A O 1
ATOM 735 N N . GLU A 1 94 ? -1.125 9.335 24.433 1.00 55.66 94 GLU A N 1
ATOM 736 C CA . GLU A 1 94 ? -1.869 8.309 25.201 1.00 55.66 94 GLU A CA 1
ATOM 737 C C . GLU A 1 94 ? -1.008 7.338 26.033 1.00 55.66 94 GLU A C 1
ATOM 739 O O . GLU A 1 94 ? -1.350 6.168 26.185 1.00 55.66 94 GLU A O 1
ATOM 744 N N . SER A 1 95 ? 0.117 7.772 26.615 1.00 50.28 95 SER A N 1
ATOM 745 C CA . SER A 1 95 ? 0.880 6.857 27.486 1.00 50.28 95 SER A CA 1
ATOM 746 C C . SER A 1 95 ? 1.532 7.431 28.741 1.00 50.28 95 SER A C 1
ATOM 748 O O . SER A 1 95 ? 2.401 6.755 29.271 1.00 50.28 95 SER A O 1
ATOM 750 N N . ASP A 1 96 ? 1.122 8.591 29.259 1.00 44.84 96 ASP A N 1
ATOM 751 C CA . ASP A 1 96 ? 1.617 9.071 30.5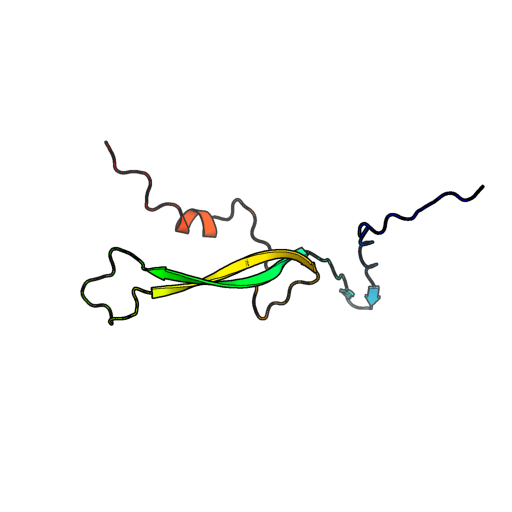62 1.00 44.84 96 ASP A CA 1
ATOM 752 C C . ASP A 1 96 ? 0.562 9.914 31.306 1.00 44.84 96 ASP A C 1
ATOM 754 O O . ASP A 1 96 ? 0.685 11.127 31.343 1.00 44.84 96 ASP A O 1
ATOM 758 N N . GLU A 1 97 ? -0.463 9.281 31.896 1.00 49.22 97 GLU A N 1
ATOM 759 C CA . GLU A 1 97 ? -1.120 9.726 33.150 1.00 49.22 97 GLU A CA 1
ATOM 760 C C . GLU A 1 97 ? -1.788 8.516 33.841 1.00 49.22 97 GLU A C 1
ATOM 762 O O . GLU A 1 97 ? -3.008 8.361 33.849 1.00 49.22 97 GLU A O 1
ATOM 767 N N . ILE A 1 98 ? -0.974 7.619 34.411 1.00 47.81 98 ILE A N 1
ATOM 768 C CA . ILE A 1 98 ? -1.386 6.772 35.542 1.00 47.81 98 ILE A CA 1
ATOM 769 C C . ILE A 1 98 ? -0.212 6.707 36.532 1.00 47.81 98 ILE A C 1
ATOM 771 O O . ILE A 1 98 ? 0.597 5.783 36.479 1.00 47.81 98 ILE A O 1
ATOM 775 N N . GLU A 1 99 ? -0.138 7.686 37.434 1.00 44.31 99 GLU A N 1
ATOM 776 C CA . GLU A 1 99 ? 0.156 7.452 38.858 1.00 44.31 99 GLU A CA 1
ATOM 777 C C . GLU A 1 99 ? -0.699 8.395 39.711 1.00 44.31 99 GLU A C 1
ATOM 779 O O . GLU A 1 99 ? -0.675 9.619 39.448 1.00 44.31 99 GLU A O 1
#

InterPro domains:
  IPR001545 Gonadotropin, beta subunit [PTHR11515] (18-78)
  IPR001545 Gonadotropin, beta subunit [cd00069] (16-80)
  IPR006208 Glycoprotein hormone subunit beta [PF00007] (23-78)
  IPR029034 Cystine-knot cytokine [G3DSA:2.10.90.10] (10-85)
  IPR029034 Cystine-knot cytokine [SSF57501] (18-82)

Secondary structure (DSSP, 8-state):
---------------PPEEETTEEE----EEEEEEEEEEEEE-SS--TTSPTTTTEEEEEEEEEEEEEPPPTTTS------TT-HHHHHHHTTSS----

Foldseek 3Di:
DDDDPPDPPDPPDQPPFDDDPPDTDGFFWDKDQPDKDKDWDQAPDDDPPDDPPVRIDIDIDRPDIDTHGDDPPPDDPDDDPPPPVVVVVVPPDPDDDDD

pLDDT: mean 73.19, std 18.84, range [34.31, 94.94]

Sequence (99 aa):
MQLLLDYPHSVMLPRISHWQFPYKVSTHPVCVHGERKHASVKLRHCDPGVEPGTEVYHYVEAANCKCQVCSSEDTSCEWLPPDSSLIGGIIKEESDEIE

Radius of gyration: 22.18 Å; chains: 1; bounding box: 50×49×59 Å